Protein AF-A0AAV5S524-F1 (afdb_monomer_lite)

Secondary structure (DSSP, 8-state):
-HHHHHHHHHHHHHHHHHT-HHHHHHHHH-HHHHHHHHHHHHHHHHHHH--SSEEEEPPTTS-SS-------EE-TTT--EEPP----EEEEHHHHHIIIIIIIIHHHHHHHHHHHTTT-S---HHHHHHHHHHHHHHHHHHHHHHT-

Foldseek 3Di:
DVVVVVVVVVVVVVCVQVPDPVNVVVCVVVVLVVLLQVLLVVLLVQLVVDPDQWDFDDPPPPPPPDPPPDPQPQPPVPRDGDRPPDPGDTDGSLVVSLCCQLVNVLVVVLVVVCVVVVNPDDRDVSSSVSSNNSNVNNSVVNVVVVVD

Structure (mmCIF, N/CA/C/O backbone):
data_AF-A0AAV5S524-F1
#
_entry.id   AF-A0AAV5S524-F1
#
loop_
_atom_site.group_PDB
_atom_site.id
_atom_site.type_symbol
_atom_site.label_atom_id
_atom_site.label_alt_id
_atom_site.label_comp_id
_atom_site.label_asym_id
_atom_site.label_entity_id
_atom_site.label_seq_id
_atom_site.pdbx_PDB_ins_code
_atom_site.Cartn_x
_atom_site.Cartn_y
_atom_site.Cartn_z
_atom_site.occupancy
_atom_site.B_iso_or_equiv
_atom_site.auth_seq_id
_atom_site.auth_comp_id
_atom_site.auth_asym_id
_atom_site.auth_atom_id
_atom_site.pdbx_PDB_model_num
ATOM 1 N N . MET A 1 1 ? -15.745 -16.049 8.021 1.00 39.09 1 MET A N 1
ATOM 2 C CA . MET A 1 1 ? -16.280 -16.390 6.678 1.00 39.09 1 MET A CA 1
ATOM 3 C C . MET A 1 1 ? -16.095 -15.286 5.620 1.00 39.09 1 MET A C 1
ATOM 5 O O . MET A 1 1 ? -15.849 -15.621 4.469 1.00 39.09 1 MET A O 1
ATOM 9 N N . LEU A 1 2 ? -16.113 -13.989 5.970 1.00 39.25 2 LEU A N 1
ATOM 10 C CA . LEU A 1 2 ? -15.914 -12.872 5.017 1.00 39.25 2 LEU A CA 1
ATOM 11 C C . LEU A 1 2 ? -14.522 -12.817 4.343 1.00 39.25 2 LEU A C 1
ATOM 13 O O . LEU A 1 2 ? -14.424 -12.443 3.177 1.00 39.25 2 LEU A O 1
ATOM 17 N N . LEU A 1 3 ? -13.457 -13.271 5.014 1.00 39.84 3 LEU A N 1
ATOM 18 C CA . LEU A 1 3 ? -12.089 -13.309 4.460 1.00 39.84 3 LEU A CA 1
ATOM 19 C C . LEU A 1 3 ? -11.920 -14.236 3.235 1.00 39.84 3 LEU A C 1
ATOM 21 O O . LEU A 1 3 ? -11.052 -13.990 2.398 1.00 39.84 3 LEU A O 1
ATOM 25 N N . HIS A 1 4 ? -12.748 -15.279 3.093 1.00 43.31 4 HIS A N 1
ATOM 26 C CA . HIS A 1 4 ? -12.640 -16.236 1.981 1.00 43.31 4 HIS A CA 1
ATOM 27 C C . HIS A 1 4 ? -13.264 -15.718 0.674 1.00 43.31 4 HIS A C 1
ATOM 29 O O . HIS A 1 4 ? -12.730 -15.980 -0.402 1.00 43.31 4 HIS A O 1
ATOM 35 N N . CYS A 1 5 ? -14.344 -14.933 0.753 1.00 39.53 5 CYS A N 1
ATOM 36 C CA . CYS A 1 5 ? -15.019 -14.379 -0.428 1.00 39.53 5 CYS A CA 1
ATOM 37 C C . CYS A 1 5 ? -14.203 -13.237 -1.072 1.00 39.53 5 CYS A C 1
ATOM 39 O O . CYS A 1 5 ? -14.126 -13.107 -2.295 1.00 39.53 5 CYS A O 1
ATOM 41 N N . TRP A 1 6 ? -13.493 -12.458 -0.250 1.00 46.44 6 TRP A N 1
ATOM 42 C CA . TRP A 1 6 ? -12.674 -11.336 -0.716 1.00 46.44 6 TRP A CA 1
ATOM 43 C C . TRP A 1 6 ? -11.350 -11.756 -1.357 1.00 46.44 6 TRP A C 1
ATOM 45 O O . TRP A 1 6 ? -10.956 -11.159 -2.358 1.00 46.44 6 TRP A O 1
ATOM 55 N N . ARG A 1 7 ? -10.707 -12.833 -0.878 1.00 47.94 7 ARG A N 1
ATOM 56 C CA . ARG A 1 7 ? -9.508 -13.401 -1.527 1.00 47.94 7 ARG A CA 1
ATOM 57 C C . ARG A 1 7 ? -9.742 -13.761 -3.001 1.00 47.94 7 ARG A C 1
ATOM 59 O O . ARG A 1 7 ? -8.825 -13.600 -3.802 1.00 47.94 7 ARG A O 1
ATOM 66 N N . CYS A 1 8 ? -10.948 -14.206 -3.367 1.00 45.72 8 CYS A N 1
ATOM 67 C CA . CYS A 1 8 ? -11.290 -14.505 -4.762 1.00 45.72 8 CYS A CA 1
ATOM 68 C C . CYS A 1 8 ? -11.538 -13.237 -5.590 1.00 45.72 8 CYS A C 1
ATOM 70 O O . CYS A 1 8 ? -10.979 -13.111 -6.675 1.00 45.72 8 CYS A O 1
ATOM 72 N N . ARG A 1 9 ? -12.306 -12.264 -5.076 1.00 49.84 9 ARG A N 1
ATOM 73 C CA . ARG A 1 9 ? -12.585 -11.012 -5.809 1.00 49.84 9 ARG A CA 1
ATOM 74 C C . ARG A 1 9 ? -11.325 -10.196 -6.087 1.00 49.84 9 ARG A C 1
ATOM 76 O O . ARG A 1 9 ? -11.165 -9.683 -7.189 1.00 49.84 9 ARG A O 1
ATOM 83 N N . TRP A 1 10 ? -10.413 -10.133 -5.119 1.00 54.31 10 TRP A N 1
ATOM 84 C CA . TRP A 1 10 ? -9.157 -9.396 -5.255 1.00 54.31 10 TRP A CA 1
ATOM 85 C C . TRP A 1 10 ? -8.232 -10.027 -6.304 1.00 54.31 10 TRP A C 1
ATOM 87 O O . TRP A 1 10 ? -7.718 -9.330 -7.175 1.00 54.31 10 TRP A O 1
ATOM 97 N N . ARG A 1 11 ? -8.101 -11.363 -6.293 1.00 52.94 11 ARG A N 1
ATOM 98 C CA . ARG A 1 11 ? -7.332 -12.092 -7.314 1.00 52.94 11 ARG A CA 1
ATOM 99 C C . ARG A 1 11 ? -7.919 -11.905 -8.710 1.00 52.94 11 ARG A C 1
ATOM 101 O O . ARG A 1 11 ? -7.154 -11.657 -9.630 1.00 52.94 11 ARG A O 1
ATOM 108 N N . CYS A 1 12 ? -9.242 -11.961 -8.874 1.00 52.53 12 CYS A N 1
ATOM 109 C CA . CYS A 1 12 ? -9.876 -11.808 -10.187 1.00 52.53 12 CYS A CA 1
ATOM 110 C C . CYS A 1 12 ? -9.737 -10.392 -10.767 1.00 52.53 12 CYS A C 1
ATOM 112 O O . CYS A 1 12 ? -9.437 -10.258 -11.951 1.00 52.53 12 CYS A O 1
ATOM 114 N N . CYS A 1 13 ? -9.905 -9.338 -9.960 1.00 53.41 13 CYS A N 1
ATOM 115 C CA . CYS A 1 13 ? -9.728 -7.964 -10.440 1.00 53.41 13 CYS A CA 1
ATOM 116 C C . CYS A 1 13 ? -8.271 -7.677 -10.822 1.00 53.41 13 CYS A C 1
ATOM 118 O O . CYS A 1 13 ? -8.020 -7.084 -11.869 1.00 53.41 13 CYS A O 1
ATOM 120 N N . PHE A 1 14 ? -7.315 -8.147 -10.017 1.00 58.78 14 PHE A N 1
ATOM 121 C CA . PHE A 1 14 ? -5.894 -7.928 -10.279 1.00 58.78 14 PHE A CA 1
ATOM 122 C C . PHE A 1 14 ? -5.407 -8.696 -11.519 1.00 58.78 14 PHE A C 1
ATOM 124 O O . PHE A 1 14 ? -4.699 -8.134 -12.349 1.00 58.78 14 PHE A O 1
ATOM 131 N N . PHE A 1 15 ? -5.838 -9.952 -11.701 1.00 54.81 15 PHE A N 1
ATOM 132 C CA . PHE A 1 15 ? -5.497 -10.743 -12.894 1.00 54.81 15 PHE A CA 1
ATOM 133 C C . PHE A 1 15 ? -6.182 -10.226 -14.168 1.00 54.81 15 PHE A C 1
ATOM 135 O O . PHE A 1 15 ? -5.596 -10.267 -15.247 1.00 54.81 15 PHE A O 1
ATOM 142 N N . GLY A 1 16 ? -7.414 -9.719 -14.058 1.00 57.22 16 GLY A N 1
ATOM 143 C CA . GLY A 1 16 ? -8.140 -9.146 -15.194 1.00 57.22 16 GLY A CA 1
ATOM 144 C C . GLY A 1 16 ? -7.510 -7.851 -15.713 1.00 57.22 16 GLY A C 1
ATOM 145 O O . GLY A 1 16 ? -7.435 -7.647 -16.924 1.00 57.22 16 GLY A O 1
ATOM 146 N N . LEU A 1 17 ? -7.001 -7.003 -14.813 1.00 57.78 17 LEU A N 1
ATOM 147 C CA . LEU A 1 17 ? -6.342 -5.742 -15.175 1.00 57.78 17 LEU A CA 1
ATOM 148 C C . LEU A 1 17 ? -4.992 -5.958 -15.875 1.00 57.78 17 LEU A C 1
ATOM 150 O O . LEU A 1 17 ? -4.688 -5.261 -16.841 1.00 57.78 17 LEU A O 1
ATOM 154 N N . THR A 1 18 ? -4.204 -6.949 -15.451 1.00 58.53 18 THR A N 1
ATOM 155 C CA . THR A 1 18 ? -2.866 -7.212 -16.017 1.00 58.53 18 THR A CA 1
ATOM 156 C C . THR A 1 18 ? -2.888 -8.038 -17.308 1.00 58.53 18 THR A C 1
ATOM 158 O O . THR A 1 18 ? -1.902 -8.061 -18.047 1.00 58.53 18 THR A O 1
ATOM 161 N N . SER A 1 19 ? -4.012 -8.691 -17.621 1.00 62.44 19 SER A N 1
ATOM 162 C CA . SER A 1 19 ? -4.159 -9.562 -18.795 1.00 62.44 19 SER A CA 1
ATOM 163 C C . SER A 1 19 ? -4.372 -8.815 -20.116 1.00 62.44 19 SER A C 1
ATOM 165 O O . SER A 1 19 ? -4.259 -9.433 -21.175 1.00 62.44 19 SER A O 1
ATOM 167 N N . SER A 1 20 ? -4.725 -7.529 -20.100 1.00 73.75 20 SER A N 1
ATOM 168 C CA . SER A 1 20 ? -5.073 -6.819 -21.335 1.00 73.75 20 SER A CA 1
ATOM 169 C C . SER A 1 20 ? -3.867 -6.096 -21.951 1.00 73.75 20 SER A C 1
ATOM 171 O O . SER A 1 20 ? -3.206 -5.279 -21.313 1.00 73.75 20 SER A O 1
ATOM 173 N N . GLU A 1 21 ? -3.590 -6.365 -23.230 1.00 78.25 21 GLU A N 1
ATOM 174 C CA . GLU A 1 21 ? -2.460 -5.773 -23.975 1.00 78.25 21 GLU A CA 1
ATOM 175 C C . GLU A 1 21 ? -2.515 -4.234 -24.034 1.00 78.25 21 GLU A C 1
ATOM 177 O O . GLU A 1 21 ? -1.487 -3.560 -24.031 1.00 78.25 21 GLU A O 1
ATOM 182 N N . ARG A 1 22 ? -3.722 -3.651 -24.006 1.00 73.62 22 ARG A N 1
ATOM 183 C CA . ARG A 1 22 ? -3.906 -2.190 -23.974 1.00 73.62 22 ARG A CA 1
ATOM 184 C C . ARG A 1 22 ? -3.410 -1.565 -22.672 1.00 73.62 22 ARG A C 1
ATOM 186 O O . ARG A 1 22 ? -2.860 -0.468 -22.705 1.00 73.62 22 ARG A O 1
ATOM 193 N N . PHE A 1 23 ? -3.579 -2.257 -21.545 1.00 70.94 23 PHE A N 1
ATOM 194 C CA . PHE A 1 23 ? -3.075 -1.769 -20.266 1.00 70.94 23 PHE A CA 1
ATOM 195 C C . PHE A 1 23 ? -1.556 -1.864 -20.197 1.00 70.94 23 PHE A C 1
ATOM 197 O O . PHE A 1 23 ? -0.946 -0.920 -19.715 1.00 70.94 23 PHE A O 1
ATOM 204 N N . LYS A 1 24 ? -0.944 -2.913 -20.766 1.00 73.06 24 LYS A N 1
ATOM 205 C CA . LYS A 1 24 ? 0.522 -3.042 -20.821 1.00 73.06 24 LYS A CA 1
ATOM 206 C C . LYS A 1 24 ? 1.188 -1.851 -21.508 1.00 73.06 24 LYS A C 1
ATOM 208 O O . LYS A 1 24 ? 2.178 -1.331 -20.999 1.00 73.06 24 LYS A O 1
ATOM 213 N N . PHE A 1 25 ? 0.629 -1.398 -22.633 1.00 74.62 25 PHE A N 1
ATOM 214 C CA . PHE A 1 25 ? 1.153 -0.231 -23.348 1.00 74.62 25 PHE A CA 1
ATOM 215 C C . PHE A 1 25 ? 1.033 1.053 -22.516 1.00 74.62 25 PHE A C 1
ATOM 217 O O . PHE A 1 25 ? 1.987 1.820 -22.429 1.00 74.62 25 PHE A O 1
ATOM 224 N N . LEU A 1 26 ? -0.106 1.253 -21.845 1.00 71.38 26 LEU A N 1
ATOM 225 C CA . LEU A 1 26 ? -0.330 2.430 -21.003 1.00 71.38 26 LEU A CA 1
ATOM 226 C C . LEU A 1 26 ? 0.567 2.436 -19.752 1.00 71.38 26 LEU A C 1
ATOM 228 O O . LEU A 1 26 ? 1.044 3.485 -19.327 1.00 71.38 26 LEU A O 1
ATOM 232 N N . TH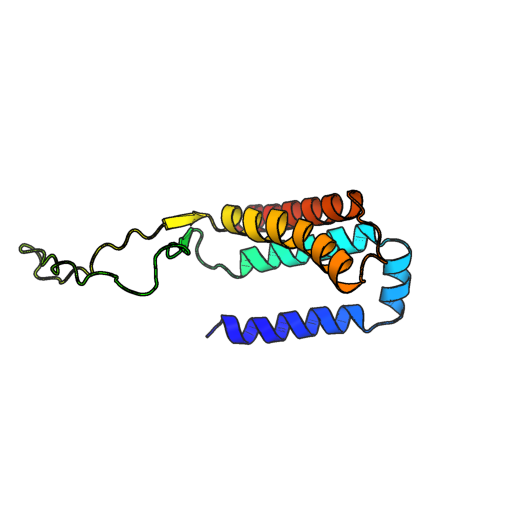R A 1 27 ? 0.813 1.262 -19.166 1.00 73.94 27 THR A N 1
ATOM 233 C CA . THR A 1 27 ? 1.712 1.118 -18.015 1.00 73.94 27 THR A CA 1
ATOM 234 C C . THR A 1 27 ? 3.177 1.278 -18.401 1.00 73.94 27 THR A C 1
ATOM 236 O O . THR A 1 27 ? 3.949 1.765 -17.588 1.00 73.94 27 THR A O 1
ATOM 239 N N . ALA A 1 28 ? 3.570 0.956 -19.639 1.00 76.00 28 ALA A N 1
ATOM 240 C CA . ALA A 1 28 ? 4.953 1.127 -20.085 1.00 76.00 28 ALA A CA 1
ATOM 241 C C . ALA A 1 28 ? 5.372 2.606 -20.169 1.00 76.00 28 ALA A C 1
ATOM 243 O O . ALA A 1 28 ? 6.523 2.932 -19.891 1.00 76.00 28 ALA A O 1
ATOM 244 N N . THR A 1 29 ? 4.453 3.512 -20.521 1.00 81.88 29 THR A N 1
ATOM 245 C CA . THR A 1 29 ? 4.744 4.956 -20.592 1.00 81.88 29 THR A CA 1
ATOM 246 C C . THR A 1 29 ? 4.576 5.673 -19.254 1.00 81.88 29 THR A C 1
ATOM 248 O O . THR A 1 29 ? 5.183 6.721 -19.040 1.00 81.88 29 THR A O 1
ATOM 251 N N . HIS A 1 30 ? 3.767 5.123 -18.344 1.00 87.62 30 HIS A N 1
ATOM 252 C CA . HIS A 1 30 ? 3.435 5.745 -17.060 1.00 87.62 30 HIS A CA 1
ATOM 253 C C . HIS A 1 30 ? 3.584 4.784 -15.877 1.00 87.62 30 HIS A C 1
ATOM 255 O O . HIS A 1 30 ? 2.715 4.731 -15.004 1.00 87.62 30 HIS A O 1
ATOM 261 N N . ASP A 1 31 ? 4.700 4.059 -15.822 1.00 86.44 31 ASP A N 1
ATOM 262 C CA . ASP A 1 31 ? 4.973 3.045 -14.794 1.00 86.44 31 ASP A CA 1
ATOM 263 C C . ASP A 1 31 ? 4.764 3.605 -13.375 1.00 86.44 31 ASP A C 1
ATOM 265 O O . ASP A 1 31 ? 4.008 3.063 -12.570 1.00 86.44 31 ASP A O 1
ATOM 269 N N . LYS A 1 32 ? 5.268 4.818 -13.120 1.00 90.75 32 LYS A N 1
ATOM 270 C CA . LYS A 1 32 ? 5.132 5.514 -11.827 1.00 90.75 32 LYS A CA 1
ATOM 271 C C . LYS A 1 32 ? 3.679 5.807 -11.436 1.00 90.75 32 LYS A C 1
ATOM 273 O O . LYS A 1 32 ? 3.304 5.694 -10.269 1.00 90.75 32 LYS A O 1
ATOM 278 N N . ALA A 1 33 ? 2.841 6.174 -12.408 1.00 90.62 33 ALA A N 1
ATOM 279 C CA . ALA A 1 33 ? 1.424 6.438 -12.166 1.00 90.62 33 ALA A CA 1
ATOM 280 C C . ALA A 1 33 ? 0.647 5.137 -11.927 1.00 90.62 33 ALA A C 1
ATOM 282 O O . ALA A 1 33 ? -0.283 5.115 -11.117 1.00 90.62 33 ALA A O 1
ATOM 283 N N . ALA A 1 34 ? 1.042 4.051 -12.596 1.00 90.31 34 ALA A N 1
ATOM 284 C CA . ALA A 1 34 ? 0.481 2.727 -12.368 1.00 90.31 34 ALA A CA 1
ATOM 285 C C . ALA A 1 34 ? 0.786 2.251 -10.942 1.00 90.31 34 ALA A C 1
ATOM 287 O O . ALA A 1 34 ? -0.136 1.900 -10.209 1.00 90.31 34 ALA A O 1
ATOM 288 N N . HIS A 1 35 ? 2.048 2.353 -10.525 1.00 90.75 35 HIS A N 1
ATOM 289 C CA . HIS A 1 35 ? 2.507 2.082 -9.165 1.00 90.75 35 HIS A CA 1
ATOM 290 C C . HIS A 1 35 ? 1.707 2.877 -8.120 1.00 90.75 35 HIS A C 1
ATOM 292 O O . HIS A 1 35 ? 1.065 2.294 -7.244 1.00 90.75 35 HIS A O 1
ATOM 298 N N . PHE A 1 36 ? 1.624 4.201 -8.276 1.00 94.44 36 PHE A N 1
ATOM 299 C CA . PHE A 1 36 ? 0.811 5.049 -7.399 1.00 94.44 36 PHE A CA 1
ATOM 300 C C . PHE A 1 36 ? -0.657 4.592 -7.327 1.00 94.44 36 PHE A C 1
ATOM 302 O O . PHE A 1 36 ? -1.216 4.447 -6.240 1.00 94.44 36 PHE A O 1
ATOM 309 N N . THR A 1 37 ? -1.287 4.342 -8.479 1.00 93.12 37 THR A N 1
ATOM 310 C CA . THR A 1 37 ? -2.715 3.995 -8.562 1.00 93.12 37 THR A CA 1
ATOM 311 C C . THR A 1 37 ? -3.010 2.639 -7.927 1.00 93.12 37 THR A C 1
ATOM 313 O O . THR A 1 37 ? -3.990 2.503 -7.195 1.00 93.12 37 THR A O 1
ATOM 316 N N . VAL A 1 38 ? -2.164 1.637 -8.178 1.00 92.19 38 VAL A N 1
ATOM 317 C CA . VAL A 1 38 ? -2.325 0.288 -7.622 1.00 92.19 38 VAL A CA 1
ATOM 318 C C . VAL A 1 38 ? -2.233 0.330 -6.101 1.00 92.19 38 VAL A C 1
ATOM 320 O O . VAL A 1 38 ? -3.146 -0.149 -5.430 1.00 92.19 38 VAL A O 1
ATOM 323 N N . PHE A 1 39 ? -1.199 0.974 -5.557 1.00 94.44 39 PHE A N 1
ATOM 324 C CA . PHE A 1 39 ? -1.020 1.082 -4.110 1.00 94.44 39 PHE A CA 1
ATOM 325 C C . PHE A 1 39 ? -2.095 1.942 -3.434 1.00 94.44 39 PHE A C 1
ATOM 327 O O . PHE A 1 39 ? -2.490 1.649 -2.307 1.00 94.44 39 PHE A O 1
ATOM 334 N N . LEU A 1 40 ? -2.621 2.957 -4.127 1.00 96.50 40 LEU A N 1
ATOM 335 C CA . LEU A 1 40 ? -3.773 3.734 -3.664 1.00 96.50 40 LEU A CA 1
ATOM 336 C C . LEU A 1 40 ? -5.020 2.868 -3.522 1.00 96.50 40 LEU A C 1
ATOM 338 O O . LEU A 1 40 ? -5.674 2.891 -2.478 1.00 96.50 40 LEU A O 1
ATOM 342 N N . VAL A 1 41 ? -5.367 2.107 -4.561 1.00 95.00 41 VAL A N 1
ATOM 343 C CA . VAL A 1 41 ? -6.556 1.247 -4.532 1.00 95.00 41 VAL A CA 1
ATOM 344 C C . VAL A 1 41 ? -6.376 0.126 -3.511 1.00 95.00 41 VAL A C 1
ATOM 346 O O . VAL A 1 41 ? -7.306 -0.173 -2.762 1.00 95.00 41 VAL A O 1
ATOM 349 N N . GLU A 1 42 ? -5.186 -0.467 -3.439 1.00 94.25 42 GLU A N 1
ATOM 350 C CA . GLU A 1 42 ? -4.874 -1.530 -2.489 1.00 94.25 42 GLU A CA 1
ATOM 351 C C . GLU A 1 42 ? -4.995 -1.066 -1.041 1.00 94.25 42 GLU A C 1
ATOM 353 O O . GLU A 1 42 ? -5.711 -1.701 -0.265 1.00 94.25 42 GLU A O 1
ATOM 358 N N . SER A 1 43 ? -4.359 0.047 -0.670 1.00 95.44 43 SER A N 1
ATOM 359 C CA . SER A 1 43 ? -4.397 0.530 0.709 1.00 95.44 43 SER A CA 1
ATOM 360 C C . SER A 1 43 ? -5.793 1.017 1.115 1.00 95.44 43 SER A C 1
ATOM 362 O O . SER A 1 43 ? -6.234 0.764 2.240 1.00 95.44 43 SER A O 1
ATOM 364 N N . TRP A 1 44 ? -6.538 1.635 0.190 1.00 96.44 44 TRP A N 1
ATOM 365 C CA . TRP A 1 44 ? -7.935 2.013 0.406 1.00 96.44 44 TRP A CA 1
ATOM 366 C C . TRP A 1 44 ? -8.812 0.784 0.678 1.00 96.44 44 TRP A C 1
ATOM 368 O O . TRP A 1 44 ? -9.543 0.744 1.672 1.00 96.44 44 TRP A O 1
ATOM 378 N N . LEU A 1 45 ? -8.707 -0.251 -0.164 1.00 94.50 45 LEU A N 1
ATOM 379 C CA . LEU A 1 45 ? -9.439 -1.504 0.025 1.00 94.50 45 LEU A CA 1
ATOM 380 C C . LEU A 1 45 ? -9.020 -2.215 1.314 1.00 94.50 45 LEU A C 1
ATOM 382 O O . LEU A 1 45 ? -9.885 -2.715 2.029 1.00 94.50 45 LEU A O 1
ATOM 386 N N . PHE A 1 46 ? -7.726 -2.227 1.641 1.00 94.56 46 PHE A N 1
ATOM 387 C CA . PHE A 1 46 ? -7.206 -2.842 2.859 1.00 94.56 46 PHE A CA 1
ATOM 388 C C . PHE A 1 46 ? -7.861 -2.254 4.112 1.00 94.56 46 PHE A C 1
ATOM 390 O O . PHE A 1 46 ? -8.350 -3.000 4.957 1.00 94.56 46 PHE A O 1
ATOM 397 N N . VAL A 1 47 ? -7.957 -0.925 4.218 1.00 95.19 47 VAL A N 1
ATOM 398 C CA . VAL A 1 47 ? -8.635 -0.271 5.352 1.00 95.19 47 VAL A CA 1
ATOM 399 C C . VAL A 1 47 ? -10.115 -0.659 5.419 1.00 95.19 47 VAL A C 1
ATOM 401 O O . VAL A 1 47 ? -10.642 -0.899 6.508 1.00 95.19 47 VAL A O 1
ATOM 404 N N . ARG A 1 48 ? -10.779 -0.768 4.262 1.00 93.62 48 ARG A N 1
ATOM 405 C CA . ARG A 1 48 ? -12.207 -1.107 4.149 1.00 93.62 48 ARG A CA 1
ATOM 406 C C . ARG A 1 48 ? -12.529 -2.556 4.518 1.00 93.62 48 ARG A C 1
ATOM 408 O O . ARG A 1 48 ? -13.685 -2.852 4.806 1.00 93.62 48 ARG A O 1
ATOM 415 N N . VAL A 1 49 ? -11.536 -3.449 4.552 1.00 91.88 49 VAL A N 1
ATOM 416 C CA . VAL A 1 49 ? -11.711 -4.826 5.049 1.00 91.88 49 VAL A CA 1
ATOM 417 C C . VAL A 1 49 ? -12.014 -4.844 6.554 1.00 91.88 49 VAL A C 1
ATOM 419 O O . VAL A 1 49 ? -12.699 -5.751 7.032 1.00 91.88 49 VAL A O 1
ATOM 422 N N . PHE A 1 50 ? -11.555 -3.843 7.309 1.00 90.12 50 PHE A N 1
ATOM 423 C CA . PHE A 1 50 ? -11.749 -3.780 8.756 1.00 90.12 50 PHE A CA 1
ATOM 424 C C . PHE A 1 50 ? -13.012 -2.996 9.117 1.00 90.12 50 PHE A C 1
ATOM 426 O O . PHE A 1 50 ? -13.057 -1.767 9.023 1.00 90.12 50 PHE A O 1
ATOM 433 N N . VAL A 1 51 ? -14.027 -3.724 9.594 1.00 88.88 51 VAL A N 1
ATOM 434 C CA . VAL A 1 51 ? -15.293 -3.145 10.075 1.00 88.88 51 VAL A CA 1
ATOM 435 C C . VAL A 1 51 ? -15.065 -2.277 11.318 1.00 88.88 51 VAL A C 1
ATOM 437 O O . VAL A 1 51 ? -15.585 -1.168 11.406 1.00 88.88 51 VAL A O 1
ATOM 440 N N . HIS A 1 52 ? -14.249 -2.746 12.265 1.00 87.12 52 HIS A N 1
ATOM 441 C CA . HIS A 1 52 ? -13.981 -2.032 13.514 1.00 87.12 52 HIS A CA 1
ATOM 442 C C . HIS A 1 52 ? -12.795 -1.070 13.395 1.00 87.12 52 HIS A C 1
ATOM 444 O O . HIS A 1 52 ? -11.826 -1.327 12.683 1.00 87.12 52 HIS A O 1
ATOM 450 N N . ARG A 1 53 ? -12.861 0.048 14.129 1.00 84.38 53 ARG A N 1
ATOM 451 C CA . ARG A 1 53 ? -11.819 1.093 14.140 1.00 84.38 53 ARG A CA 1
ATOM 452 C C . ARG A 1 53 ? -10.536 0.652 14.853 1.00 84.38 53 ARG A C 1
ATOM 454 O O . ARG A 1 53 ? -9.450 1.130 14.520 1.00 84.38 53 ARG A O 1
ATOM 461 N N . SER A 1 54 ? -10.666 -0.254 15.815 1.00 83.12 54 SER A N 1
ATOM 462 C CA . SER A 1 54 ? -9.554 -0.920 16.482 1.00 83.12 54 SER A CA 1
ATOM 463 C C . SER A 1 54 ? -9.532 -2.394 16.096 1.00 83.12 54 SER A C 1
ATOM 465 O O . SER A 1 54 ? -10.569 -3.054 16.025 1.00 83.12 54 SER A O 1
AT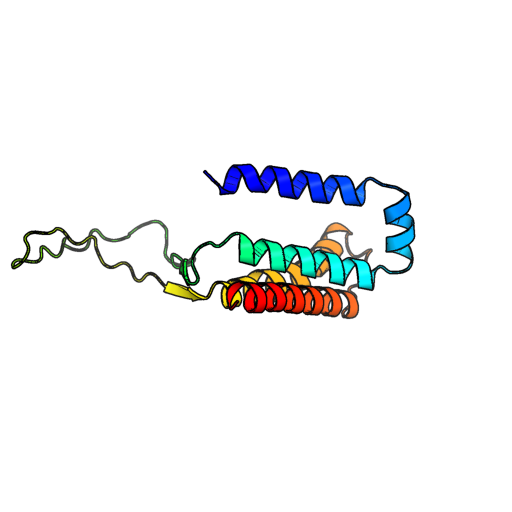OM 467 N N . VAL A 1 55 ? -8.333 -2.897 15.832 1.00 80.44 55 VAL A N 1
ATOM 468 C CA . VAL A 1 55 ? -8.075 -4.317 15.620 1.00 80.44 55 VAL A CA 1
ATOM 469 C C . VAL A 1 55 ? -7.403 -4.828 16.881 1.00 80.44 55 VAL A C 1
ATOM 471 O O . VAL A 1 55 ? -6.391 -4.278 17.319 1.00 80.44 55 VAL A O 1
ATOM 474 N N . GLN A 1 56 ? -8.000 -5.849 17.486 1.00 79.88 56 GLN A N 1
ATOM 475 C CA . GLN A 1 56 ? -7.376 -6.569 18.585 1.00 79.88 56 GLN A CA 1
ATOM 476 C C . GLN A 1 56 ? -6.318 -7.481 17.982 1.00 79.88 56 GLN A C 1
ATOM 478 O O . GLN A 1 56 ? -6.641 -8.434 17.273 1.00 79.88 56 GLN A O 1
ATOM 483 N N . LEU A 1 57 ? -5.054 -7.141 18.210 1.00 72.81 57 LEU A N 1
ATOM 484 C CA . LEU A 1 57 ? -3.945 -7.977 17.792 1.00 72.81 57 LEU A CA 1
ATOM 485 C C . LEU A 1 57 ? -3.494 -8.812 18.979 1.00 72.81 57 LEU A C 1
ATOM 487 O O . LEU A 1 57 ? -3.202 -8.291 20.059 1.00 72.81 57 LEU A O 1
ATOM 491 N N . TRP A 1 58 ? -3.410 -10.118 18.744 1.00 69.00 58 TRP A N 1
ATOM 492 C CA . TRP A 1 58 ? -2.617 -10.968 19.608 1.00 69.00 58 TRP A CA 1
ATOM 493 C C . TRP A 1 58 ? -1.141 -10.608 19.398 1.00 69.00 58 TRP A C 1
ATOM 495 O O . TRP A 1 58 ? -0.724 -10.456 18.243 1.00 69.00 58 TRP A O 1
ATOM 505 N N . PRO A 1 59 ? -0.342 -10.435 20.461 1.00 66.56 59 PRO A N 1
ATOM 506 C CA . PRO A 1 59 ? 1.081 -10.176 20.308 1.00 66.56 59 PRO A CA 1
ATOM 507 C C . PRO A 1 59 ? 1.727 -11.285 19.467 1.00 66.56 59 PRO A C 1
ATOM 509 O O . PRO A 1 59 ? 1.750 -12.445 19.859 1.00 66.56 59 PRO A O 1
ATOM 512 N N . LEU A 1 60 ? 2.254 -10.917 18.294 1.00 64.12 60 LEU A N 1
ATOM 513 C CA . LEU A 1 60 ? 2.874 -11.833 17.319 1.00 64.12 60 LEU A CA 1
ATOM 514 C C . LEU A 1 60 ? 4.094 -12.583 17.882 1.00 64.12 60 LEU A C 1
ATOM 516 O O . LEU A 1 60 ? 4.477 -13.628 17.370 1.00 64.12 60 LEU A O 1
ATOM 520 N N . TRP A 1 61 ? 4.698 -12.029 18.931 1.00 59.56 61 TRP A N 1
ATOM 521 C CA . TRP A 1 61 ? 5.835 -12.573 19.672 1.00 59.56 61 TRP A CA 1
ATOM 522 C C . TRP A 1 61 ? 5.417 -13.377 20.908 1.00 59.56 61 TRP A C 1
ATOM 524 O O . TRP A 1 61 ? 6.269 -14.006 21.532 1.00 59.56 61 TRP A O 1
ATOM 534 N N . ALA A 1 62 ? 4.131 -13.372 21.277 1.00 55.16 62 ALA A N 1
ATOM 535 C CA . ALA A 1 62 ? 3.646 -14.257 22.321 1.00 55.16 62 ALA A CA 1
ATOM 536 C C . ALA A 1 62 ? 3.527 -15.668 21.728 1.00 55.16 62 ALA A C 1
ATOM 538 O O . ALA A 1 62 ? 2.787 -15.856 20.756 1.00 55.16 62 ALA A O 1
ATOM 539 N N . PRO A 1 63 ? 4.260 -16.661 22.261 1.00 55.75 63 PRO A N 1
ATOM 540 C CA . PRO A 1 63 ? 4.139 -18.028 21.789 1.00 55.75 63 PRO A CA 1
ATOM 541 C C . PRO A 1 63 ? 2.671 -18.461 21.872 1.00 55.75 63 PRO A C 1
ATOM 543 O O . PRO A 1 63 ? 2.002 -18.245 22.877 1.00 55.75 63 PRO A O 1
ATOM 546 N N . TYR A 1 64 ? 2.172 -19.116 20.819 1.00 55.94 64 TYR A N 1
ATOM 547 C CA . TYR A 1 64 ? 0.837 -19.740 20.798 1.00 55.94 64 TYR A CA 1
ATOM 548 C C . TYR A 1 64 ? 0.656 -20.766 21.939 1.00 55.94 64 TYR A C 1
ATOM 550 O O . TYR A 1 64 ? -0.452 -21.180 22.261 1.00 55.94 64 TYR A O 1
ATOM 558 N N . ARG A 1 65 ? 1.766 -21.175 22.566 1.00 52.03 65 ARG A N 1
ATOM 559 C CA . ARG A 1 65 ? 1.811 -22.012 23.759 1.00 52.03 65 ARG A CA 1
ATOM 560 C C . ARG A 1 65 ? 1.864 -21.144 25.009 1.00 52.03 65 ARG A C 1
ATOM 562 O O . ARG A 1 65 ? 2.826 -20.408 25.196 1.00 52.03 65 ARG A O 1
ATOM 569 N N . ALA A 1 66 ? 0.881 -21.365 25.874 1.00 48.28 66 ALA A N 1
ATOM 570 C CA . ALA A 1 66 ? 0.686 -20.746 27.178 1.00 48.28 66 ALA A CA 1
ATOM 571 C C . ALA A 1 66 ? 0.106 -19.326 27.116 1.00 48.28 66 ALA A C 1
ATOM 573 O O . ALA A 1 66 ? 0.744 -18.346 27.485 1.00 48.28 66 ALA A O 1
ATOM 574 N N . VAL A 1 67 ? -1.185 -19.239 26.787 1.00 54.19 67 VAL A N 1
ATOM 575 C CA . VAL A 1 67 ? -2.052 -18.571 27.763 1.00 54.19 67 VAL A CA 1
ATOM 576 C C . VAL A 1 67 ? -2.006 -19.505 28.971 1.00 54.19 67 VAL A C 1
ATOM 578 O O . VAL A 1 67 ? -2.497 -20.628 28.847 1.00 54.19 67 VAL A O 1
ATOM 581 N N . PRO A 1 68 ? -1.307 -19.163 30.070 1.00 50.72 68 PRO A N 1
ATOM 582 C CA . PRO A 1 68 ? -1.519 -19.917 31.287 1.00 50.72 68 PRO A CA 1
ATOM 583 C C . PRO A 1 68 ? -3.018 -19.831 31.557 1.00 50.72 68 PRO A C 1
ATOM 585 O O . PRO A 1 68 ? -3.594 -18.746 31.430 1.00 50.72 68 PRO A O 1
ATOM 588 N N . GLU A 1 69 ? -3.646 -20.958 31.876 1.00 57.00 69 GLU A N 1
ATOM 589 C CA . GLU A 1 69 ? -4.882 -20.959 32.652 1.00 57.00 69 GLU A CA 1
ATOM 590 C C . GLU A 1 69 ? -4.557 -20.209 33.951 1.00 57.00 69 GLU A C 1
ATOM 592 O O . GLU A 1 69 ? -4.165 -20.783 34.963 1.00 57.00 69 GLU A O 1
ATOM 597 N N . GLY A 1 70 ? -4.561 -18.878 33.882 1.00 56.12 70 GLY A N 1
ATOM 598 C CA . GLY A 1 70 ? -4.606 -18.043 35.059 1.00 56.12 70 GLY A CA 1
ATOM 599 C C . GLY A 1 70 ? -5.886 -18.420 35.793 1.00 56.12 70 GLY A C 1
ATOM 600 O O . GLY A 1 70 ? -6.866 -18.765 35.125 1.00 56.12 70 GLY A O 1
ATOM 601 N N . PRO A 1 71 ? -5.879 -18.400 37.134 1.00 54.88 71 PRO A N 1
ATOM 602 C CA . PRO A 1 71 ? -7.070 -18.727 37.900 1.00 54.88 71 PRO A CA 1
ATOM 603 C C . PRO A 1 71 ? -8.232 -17.896 37.357 1.00 54.88 71 PRO A C 1
ATOM 605 O O . PRO A 1 71 ? -8.097 -16.676 37.225 1.00 54.88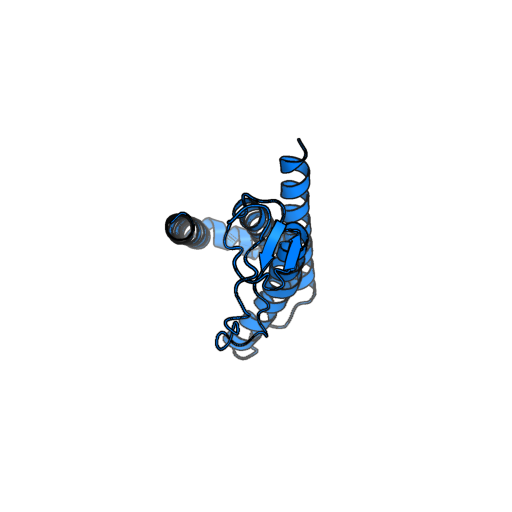 71 PRO A O 1
ATOM 608 N N . GLU A 1 72 ? -9.324 -18.565 36.983 1.00 56.59 72 GLU A N 1
ATOM 609 C CA . GLU A 1 72 ? -10.577 -17.895 36.651 1.00 56.59 72 GLU A CA 1
ATOM 610 C C . GLU A 1 72 ? -10.882 -16.936 37.799 1.00 56.59 72 GLU A C 1
ATOM 612 O O . GLU A 1 72 ? -11.061 -17.348 38.948 1.00 56.59 72 GLU A O 1
ATOM 617 N N . VAL A 1 73 ? -10.856 -15.637 37.508 1.00 59.75 73 VAL A N 1
ATOM 618 C CA . VAL A 1 73 ? -11.274 -14.641 38.484 1.00 59.75 73 VAL A CA 1
ATOM 619 C C . VAL A 1 73 ? -12.792 -14.696 38.462 1.00 59.75 73 VAL A C 1
ATOM 621 O O . VAL A 1 73 ? -13.437 -14.113 37.593 1.00 59.75 73 VAL A O 1
ATOM 624 N N . ILE A 1 74 ? -13.348 -15.500 39.366 1.00 61.25 74 ILE A N 1
ATOM 625 C CA . ILE A 1 74 ? -14.783 -15.533 39.617 1.00 61.25 74 ILE A CA 1
ATOM 626 C C . ILE A 1 74 ? -15.107 -14.240 40.352 1.00 61.25 74 ILE A C 1
ATOM 628 O O . ILE A 1 74 ? -14.669 -14.033 41.487 1.00 61.25 74 ILE A O 1
ATOM 632 N N . ASP A 1 75 ? -15.849 -13.361 39.689 1.00 59.75 75 ASP A N 1
ATOM 633 C CA . ASP A 1 75 ? -16.321 -12.128 40.298 1.00 59.75 75 ASP A CA 1
ATOM 634 C C . ASP A 1 75 ? -17.392 -12.499 41.339 1.00 59.75 75 ASP A C 1
ATOM 636 O O . ASP A 1 75 ? -18.531 -12.820 40.995 1.00 59.75 75 ASP A O 1
ATOM 640 N N . LEU A 1 76 ? -17.012 -12.539 42.622 1.00 69.12 76 LEU A N 1
ATOM 641 C CA . LEU A 1 76 ? -17.853 -13.021 43.732 1.00 69.12 76 LEU A CA 1
ATOM 642 C C . LEU A 1 76 ? -19.159 -12.226 43.901 1.00 69.12 76 LEU A C 1
ATOM 644 O O . LEU A 1 76 ? -20.105 -12.746 44.487 1.00 69.12 76 LEU A O 1
ATOM 648 N N . GLU A 1 77 ? -19.229 -10.997 43.382 1.00 73.38 77 GLU A N 1
ATOM 649 C CA . GLU A 1 77 ? -20.454 -10.187 43.401 1.00 73.38 77 GLU A CA 1
ATOM 650 C C . GLU A 1 77 ? -21.438 -10.533 42.274 1.00 73.38 77 GLU A C 1
ATOM 652 O O . GLU A 1 77 ? -22.642 -10.358 42.455 1.00 73.38 77 GLU A O 1
ATOM 657 N N . THR A 1 78 ? -20.959 -11.036 41.131 1.00 74.00 78 THR A N 1
ATOM 658 C CA . THR A 1 78 ? -21.800 -11.226 39.928 1.00 74.00 78 THR A 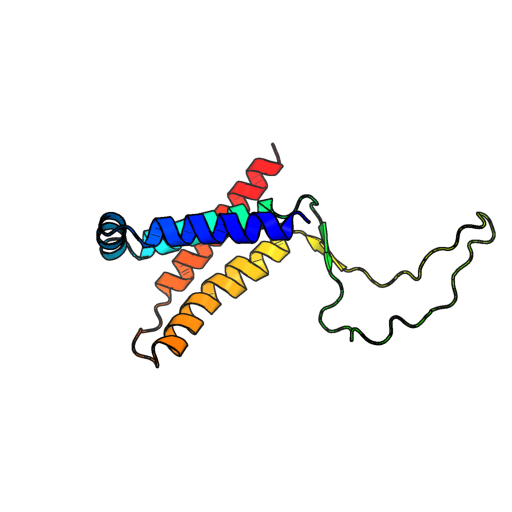CA 1
ATOM 659 C C . THR A 1 78 ? -21.977 -12.702 39.556 1.00 74.00 78 THR A C 1
ATOM 661 O O . THR A 1 78 ? -22.937 -13.054 38.879 1.00 74.00 78 THR A O 1
ATOM 664 N N . GLY A 1 79 ? -21.094 -13.591 40.024 1.00 66.69 79 GLY A N 1
ATOM 665 C CA . GLY A 1 79 ? -21.122 -15.021 39.692 1.00 66.69 79 GLY A CA 1
ATOM 666 C C . GLY A 1 79 ? -20.700 -15.339 38.253 1.00 66.69 79 GLY A C 1
ATOM 667 O O . GLY A 1 79 ? -20.772 -16.495 37.839 1.00 66.69 79 GLY A O 1
ATOM 668 N N . ASP A 1 80 ? -20.242 -14.335 37.503 1.00 53.19 80 ASP A N 1
ATOM 669 C CA . ASP A 1 80 ? -19.801 -14.483 36.123 1.00 53.19 80 ASP A CA 1
ATOM 670 C C . ASP A 1 80 ? -18.320 -14.873 36.057 1.00 53.19 80 ASP A C 1
ATOM 672 O O . ASP A 1 80 ? -17.450 -14.286 36.707 1.00 53.19 80 ASP A O 1
ATOM 676 N N . VAL A 1 81 ? -18.032 -15.876 35.229 1.00 55.53 81 VAL A N 1
ATOM 677 C CA . VAL A 1 81 ? -16.674 -16.338 34.935 1.00 55.53 81 VAL A CA 1
ATOM 678 C C . VAL A 1 81 ? -16.055 -15.394 33.905 1.00 55.53 81 VAL A C 1
ATOM 680 O O . VAL A 1 81 ? -16.398 -15.436 32.720 1.00 55.53 81 VAL A O 1
ATOM 683 N N . GLN A 1 82 ? -15.135 -14.528 34.335 1.00 54.66 82 GLN A N 1
ATOM 684 C CA . GLN A 1 82 ? -14.356 -13.704 33.413 1.00 54.66 82 GLN A CA 1
ATOM 685 C C . GLN A 1 82 ? -13.155 -14.500 32.893 1.00 54.66 82 GLN A C 1
ATOM 687 O O . GLN A 1 82 ? -12.269 -14.901 33.650 1.00 54.66 82 GLN A O 1
ATOM 692 N N . ALA A 1 83 ? -13.112 -14.709 31.575 1.00 54.06 83 ALA A N 1
ATOM 693 C CA . ALA A 1 83 ? -11.942 -15.271 30.911 1.00 54.06 83 ALA A CA 1
ATOM 694 C C . ALA A 1 83 ? -10.693 -14.418 31.222 1.00 54.06 83 ALA A C 1
ATOM 696 O O . ALA A 1 83 ? -10.801 -13.188 31.298 1.00 54.06 83 ALA A O 1
ATOM 697 N N . PRO A 1 84 ? -9.504 -15.033 31.381 1.00 54.34 84 PRO A N 1
ATOM 698 C CA . PRO A 1 84 ? -8.294 -14.316 31.757 1.00 54.34 84 PRO A CA 1
ATOM 699 C C . PRO A 1 84 ? -8.034 -13.169 30.780 1.00 54.34 84 PRO A C 1
ATOM 701 O O . PRO A 1 84 ? -8.012 -13.365 29.562 1.00 54.34 84 PRO A O 1
ATOM 704 N N . VAL A 1 85 ? -7.830 -11.970 31.334 1.00 59.66 85 VAL A N 1
ATOM 705 C CA . VAL A 1 85 ? -7.522 -10.736 30.602 1.00 59.66 85 VAL A CA 1
ATOM 706 C C . VAL A 1 85 ? -6.133 -10.869 29.971 1.00 59.66 85 VAL A C 1
ATOM 708 O O . VAL A 1 85 ? -5.135 -10.324 30.444 1.00 59.66 85 VAL A O 1
ATOM 711 N N . GLY A 1 86 ? -6.040 -11.639 28.889 1.00 60.03 86 GLY A N 1
ATOM 712 C CA . GLY A 1 86 ? -4.903 -11.587 27.988 1.00 60.03 86 GLY A CA 1
ATOM 713 C C . GLY A 1 86 ? -4.769 -10.146 27.510 1.00 60.03 86 GLY A C 1
ATOM 714 O O . GLY A 1 86 ? -5.755 -9.542 27.092 1.00 60.03 86 GLY A O 1
ATOM 715 N N . ARG A 1 87 ? -3.569 -9.562 27.608 1.00 61.12 87 ARG A N 1
ATOM 716 C CA . ARG A 1 87 ? -3.296 -8.202 27.115 1.00 61.12 87 ARG A CA 1
ATOM 717 C C . ARG A 1 87 ? -3.548 -8.148 25.606 1.00 61.12 87 ARG A C 1
ATOM 719 O O . ARG A 1 87 ? -2.646 -8.388 24.806 1.00 61.12 87 ARG A O 1
ATOM 726 N N . THR A 1 88 ? -4.770 -7.820 25.211 1.00 65.06 88 THR A N 1
ATOM 727 C CA . THR A 1 88 ? -5.121 -7.527 23.828 1.00 65.06 88 THR A CA 1
ATOM 728 C C . THR A 1 88 ? -4.611 -6.135 23.500 1.00 65.06 88 THR A C 1
ATOM 730 O O . THR A 1 88 ? -5.023 -5.140 24.100 1.00 65.06 88 THR A O 1
ATOM 733 N N . VAL A 1 89 ? -3.684 -6.040 22.548 1.00 76.38 89 VAL A N 1
ATOM 734 C CA . VAL A 1 89 ? -3.217 -4.736 22.077 1.00 76.38 89 VAL A CA 1
ATOM 735 C C . VAL A 1 89 ? -4.236 -4.229 21.066 1.00 76.38 89 VAL A C 1
ATOM 737 O O . VAL A 1 89 ? -4.413 -4.806 19.992 1.00 76.38 89 VAL A O 1
ATOM 740 N N . HIS A 1 90 ? -4.923 -3.146 21.415 1.00 81.31 90 HIS A N 1
ATOM 741 C CA . HIS A 1 90 ? -5.829 -2.465 20.500 1.00 81.31 90 HIS A CA 1
ATOM 742 C C . HIS A 1 90 ? -5.022 -1.525 19.614 1.00 81.31 90 HIS A C 1
ATOM 744 O O . HIS A 1 90 ? -4.556 -0.479 20.062 1.00 81.31 90 HIS A O 1
ATOM 750 N N . VAL A 1 91 ? -4.870 -1.888 18.343 1.00 86.25 91 VAL A N 1
ATOM 751 C CA . VAL A 1 91 ? -4.185 -1.044 17.362 1.00 86.25 91 VAL A CA 1
ATOM 752 C C . VAL A 1 91 ? -5.213 -0.381 16.459 1.00 86.25 91 VAL A C 1
ATOM 754 O O . VAL A 1 91 ? -6.187 -0.996 16.025 1.00 86.25 91 VAL A O 1
ATOM 757 N N . ASN A 1 92 ? -5.010 0.903 16.177 1.00 91.50 92 ASN A N 1
ATOM 758 C CA . ASN A 1 92 ? -5.837 1.634 15.227 1.00 91.50 92 ASN A CA 1
ATOM 759 C C . ASN A 1 92 ? -5.652 1.045 13.817 1.00 91.50 92 ASN A C 1
ATOM 761 O O . ASN A 1 92 ? -4.519 0.904 13.349 1.00 91.50 92 ASN A O 1
ATOM 765 N N . LYS A 1 93 ? -6.754 0.745 13.117 1.00 93.31 93 LYS A N 1
ATOM 766 C CA . LYS A 1 93 ? -6.691 0.140 11.779 1.00 93.31 93 LYS A CA 1
ATOM 767 C C . LYS A 1 93 ? -5.903 0.967 10.756 1.00 93.31 93 LYS A C 1
ATOM 769 O O . LYS A 1 93 ? -5.250 0.380 9.902 1.00 93.31 93 LYS A O 1
ATOM 774 N N . TYR A 1 94 ? -5.899 2.300 10.855 1.00 94.69 94 TYR A N 1
ATOM 775 C CA . TYR A 1 94 ? -5.120 3.155 9.950 1.00 94.69 94 TYR A CA 1
ATOM 776 C C . TYR A 1 94 ? -3.622 3.090 10.258 1.00 94.69 94 TYR A C 1
ATOM 778 O O . TYR A 1 94 ? -2.813 3.109 9.337 1.00 94.69 94 TYR A O 1
ATOM 786 N N . ALA A 1 95 ? -3.244 2.959 11.535 1.00 93.00 95 ALA A N 1
ATOM 787 C CA . ALA A 1 95 ? -1.847 2.754 11.918 1.00 93.00 95 ALA A CA 1
ATOM 788 C C . ALA A 1 95 ? -1.346 1.394 11.415 1.00 93.00 95 ALA A C 1
ATOM 790 O O . ALA A 1 95 ? -0.274 1.303 10.822 1.00 93.00 95 ALA A O 1
ATOM 791 N N . MET A 1 96 ? -2.166 0.351 11.570 1.00 92.44 96 MET A N 1
ATOM 792 C CA . MET A 1 96 ? -1.874 -0.970 11.021 1.00 92.44 96 MET A CA 1
ATOM 793 C C . MET A 1 96 ? -1.762 -0.938 9.489 1.00 92.44 96 MET A C 1
ATOM 795 O O . MET A 1 96 ? -0.816 -1.497 8.943 1.00 92.44 96 MET A O 1
ATOM 799 N N . ALA A 1 97 ? -2.670 -0.244 8.796 1.00 94.38 97 ALA A N 1
ATOM 800 C CA . ALA A 1 97 ? -2.586 -0.045 7.350 1.00 94.38 97 ALA A CA 1
ATOM 801 C C . ALA A 1 97 ? -1.322 0.723 6.942 1.00 94.38 97 ALA A C 1
ATOM 803 O O . ALA A 1 97 ? -0.689 0.363 5.959 1.00 94.38 97 ALA A O 1
ATOM 804 N N . GLY A 1 98 ? -0.906 1.728 7.716 1.00 94.12 98 GLY A N 1
ATOM 805 C CA . GLY A 1 98 ? 0.356 2.433 7.497 1.00 94.12 98 GLY A CA 1
ATOM 806 C C . GLY A 1 98 ? 1.553 1.483 7.545 1.00 94.12 98 GLY A C 1
ATOM 807 O O . GLY A 1 98 ? 2.345 1.432 6.609 1.00 94.12 98 GLY A O 1
ATOM 808 N N . VAL A 1 99 ? 1.651 0.661 8.591 1.00 93.62 99 VAL A N 1
ATOM 809 C CA . VAL A 1 99 ? 2.740 -0.322 8.717 1.00 93.62 99 VAL A CA 1
ATOM 810 C C . VAL A 1 99 ? 2.698 -1.349 7.582 1.00 93.62 99 VAL A C 1
ATOM 812 O O . VAL A 1 99 ? 3.717 -1.611 6.951 1.00 93.62 99 VAL A O 1
ATOM 815 N N . VAL A 1 100 ? 1.530 -1.918 7.285 1.00 93.56 100 VAL A N 1
ATOM 816 C CA . VAL A 1 100 ? 1.415 -2.990 6.286 1.00 93.56 100 VAL A CA 1
ATOM 817 C C . VAL A 1 100 ? 1.593 -2.463 4.861 1.00 93.56 100 VAL A C 1
ATOM 819 O O . VAL A 1 100 ? 2.394 -3.013 4.113 1.00 93.56 100 VAL A O 1
ATOM 822 N N . CYS A 1 101 ? 0.882 -1.405 4.473 1.00 94.25 101 CYS A N 1
ATOM 823 C CA . CYS A 1 101 ? 0.872 -0.913 3.094 1.00 94.25 101 CYS A CA 1
ATOM 824 C C . CYS A 1 101 ? 2.067 0.003 2.793 1.00 94.25 101 CYS A C 1
ATOM 826 O O . CYS A 1 101 ? 2.713 -0.159 1.762 1.00 94.25 101 CYS A O 1
ATOM 828 N N . VAL A 1 102 ? 2.396 0.941 3.689 1.00 92.81 102 VAL A N 1
ATOM 829 C CA . VAL A 1 102 ? 3.455 1.933 3.425 1.00 92.81 102 VAL A CA 1
ATOM 830 C C . VAL A 1 102 ? 4.834 1.353 3.713 1.00 92.81 102 VAL A C 1
ATOM 832 O O . VAL A 1 102 ? 5.737 1.515 2.906 1.00 92.81 102 VAL A O 1
ATOM 835 N N . VAL A 1 103 ? 5.021 0.664 4.841 1.00 90.38 103 VAL A N 1
ATOM 836 C CA . VAL A 1 103 ? 6.338 0.089 5.165 1.00 90.38 103 VAL A CA 1
ATOM 837 C C . VAL A 1 103 ? 6.491 -1.278 4.512 1.00 90.38 103 VAL A C 1
ATOM 839 O O . VAL A 1 103 ? 7.456 -1.511 3.796 1.00 90.38 103 VAL A O 1
ATOM 842 N N . GLY A 1 104 ? 5.529 -2.177 4.723 1.00 92.00 104 GLY A N 1
ATOM 843 C CA . GLY A 1 104 ? 5.601 -3.544 4.213 1.00 92.00 104 GLY A CA 1
ATOM 844 C C . GLY A 1 104 ? 5.520 -3.614 2.691 1.00 92.00 104 GLY A C 1
ATOM 845 O O . GLY A 1 104 ? 6.459 -4.061 2.041 1.00 92.00 104 GLY A O 1
ATOM 846 N N . ALA A 1 105 ? 4.403 -3.180 2.113 1.00 90.12 105 ALA A N 1
ATOM 847 C CA . ALA A 1 105 ? 4.135 -3.388 0.696 1.00 90.12 105 ALA A CA 1
ATOM 848 C C . ALA A 1 105 ? 4.940 -2.437 -0.210 1.00 90.12 105 ALA A C 1
ATOM 850 O O . ALA A 1 105 ? 5.489 -2.893 -1.212 1.00 90.12 105 ALA A O 1
ATOM 851 N N . ALA A 1 106 ? 5.085 -1.150 0.132 1.00 90.19 106 ALA A N 1
ATOM 852 C CA . ALA A 1 106 ? 5.823 -0.210 -0.723 1.00 90.19 106 ALA A CA 1
ATOM 853 C C . ALA A 1 106 ? 7.327 -0.527 -0.810 1.00 90.19 106 ALA A C 1
ATOM 855 O O . ALA A 1 106 ? 7.887 -0.501 -1.902 1.00 90.19 106 ALA A O 1
ATOM 856 N N . ILE A 1 107 ? 7.968 -0.869 0.316 1.00 90.06 107 ILE A N 1
ATOM 857 C CA . ILE A 1 107 ? 9.392 -1.249 0.355 1.00 90.06 107 ILE A CA 1
ATOM 858 C C . ILE A 1 107 ? 9.570 -2.698 -0.105 1.00 90.06 107 ILE A C 1
ATOM 860 O O . ILE A 1 107 ? 10.460 -3.012 -0.896 1.00 90.06 107 ILE A O 1
ATOM 864 N N . GLY A 1 108 ? 8.717 -3.593 0.397 1.00 89.56 108 GLY A N 1
ATOM 865 C CA . GLY A 1 108 ? 8.813 -5.025 0.149 1.00 89.56 108 GLY A CA 1
ATOM 866 C C . GLY A 1 108 ? 8.548 -5.406 -1.302 1.00 89.56 108 GLY A C 1
ATOM 867 O O . GLY A 1 108 ? 9.154 -6.360 -1.775 1.00 89.56 108 GLY A O 1
ATOM 868 N N . SER A 1 109 ? 7.700 -4.668 -2.024 1.00 88.81 109 SER A N 1
ATOM 869 C CA . SER A 1 109 ? 7.456 -4.919 -3.452 1.00 88.81 109 SER A CA 1
ATOM 870 C C . SER A 1 109 ? 8.713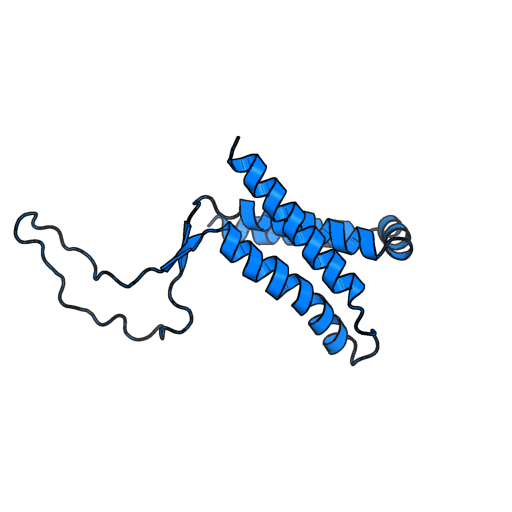 -4.715 -4.297 1.00 88.81 109 SER A C 1
ATOM 872 O O . SER A 1 109 ? 9.055 -5.605 -5.073 1.00 88.81 109 SER A O 1
ATOM 874 N N . GLU A 1 110 ? 9.452 -3.623 -4.090 1.00 88.25 110 GLU A N 1
ATOM 875 C CA . GLU A 1 110 ? 10.714 -3.371 -4.800 1.00 88.25 110 GLU A CA 1
ATOM 876 C C . GLU A 1 110 ? 11.802 -4.369 -4.411 1.00 88.25 110 GLU A C 1
ATOM 878 O O . GLU A 1 110 ? 12.476 -4.940 -5.271 1.00 88.25 110 GLU A O 1
ATOM 883 N N . TYR A 1 111 ? 11.932 -4.661 -3.114 1.00 88.69 111 TYR A N 1
ATOM 884 C CA . TYR A 1 111 ? 12.875 -5.675 -2.652 1.00 88.69 111 TYR A CA 1
ATOM 885 C C . TYR A 1 111 ? 12.562 -7.055 -3.251 1.00 88.69 111 TYR A C 1
ATOM 887 O O . TYR A 1 111 ? 13.455 -7.734 -3.761 1.00 88.69 111 TYR A O 1
ATOM 895 N N . ALA A 1 112 ? 11.288 -7.460 -3.259 1.00 89.38 112 ALA A N 1
ATOM 896 C CA . ALA A 1 112 ? 10.856 -8.723 -3.845 1.00 89.38 112 ALA A CA 1
ATOM 897 C C . ALA A 1 112 ? 11.130 -8.772 -5.351 1.00 89.38 112 ALA A C 1
ATOM 899 O O . ALA A 1 112 ? 11.636 -9.780 -5.838 1.00 89.38 112 ALA A O 1
ATOM 900 N N . GLN A 1 113 ? 10.854 -7.699 -6.095 1.00 87.06 113 GLN A N 1
ATOM 901 C CA . GLN A 1 113 ? 11.161 -7.644 -7.525 1.00 87.06 113 GLN A CA 1
ATOM 902 C C . GLN A 1 113 ? 12.668 -7.731 -7.793 1.00 87.06 113 GLN A C 1
ATOM 904 O O . GLN A 1 113 ? 13.088 -8.451 -8.702 1.00 87.06 113 GLN A O 1
ATOM 909 N N . HIS A 1 114 ? 13.494 -7.061 -6.988 1.00 86.12 114 HIS A N 1
ATOM 910 C CA . HIS A 1 114 ? 14.948 -7.137 -7.103 1.00 86.12 114 HIS A CA 1
ATOM 911 C C . HIS A 1 114 ? 15.471 -8.565 -6.861 1.00 86.12 114 HIS A C 1
ATOM 913 O O . HIS A 1 114 ? 16.245 -9.092 -7.664 1.00 86.12 114 HIS A O 1
ATOM 919 N N . VAL A 1 115 ? 14.985 -9.231 -5.807 1.00 90.62 115 VAL A N 1
ATOM 920 C CA . VAL A 1 115 ? 15.351 -10.618 -5.473 1.00 90.62 115 VAL A CA 1
ATOM 921 C C . VAL A 1 115 ? 14.861 -11.603 -6.541 1.00 90.62 115 VAL A C 1
ATOM 923 O O . VAL A 1 115 ? 15.643 -12.412 -7.036 1.00 90.62 115 VAL A O 1
ATOM 926 N N . LEU A 1 116 ? 13.591 -11.523 -6.953 1.00 89.12 116 LEU A N 1
ATOM 927 C CA . LEU A 1 116 ? 12.993 -12.447 -7.928 1.00 89.12 116 LEU A CA 1
ATOM 928 C C . LEU A 1 116 ? 13.626 -12.328 -9.320 1.00 89.12 116 LEU A C 1
ATOM 930 O O . LEU A 1 116 ? 13.749 -13.320 -10.040 1.00 89.12 116 LEU A O 1
ATOM 934 N N . THR A 1 117 ? 14.072 -11.131 -9.703 1.00 89.69 117 THR A N 1
ATOM 935 C CA . THR A 1 117 ? 14.753 -10.907 -10.986 1.00 89.69 117 THR A CA 1
ATOM 936 C C . THR A 1 117 ? 16.249 -11.223 -10.941 1.00 89.69 117 THR A C 1
ATOM 938 O O . THR A 1 117 ? 16.935 -10.989 -11.936 1.00 89.69 117 THR A O 1
ATOM 941 N N . HIS A 1 118 ? 16.757 -11.778 -9.832 1.00 88.44 118 HIS A N 1
ATOM 942 C CA . HIS A 1 118 ? 18.180 -12.068 -9.622 1.00 88.44 118 HIS A CA 1
ATOM 943 C C . HIS A 1 118 ? 19.064 -10.835 -9.887 1.00 88.44 118 HIS A C 1
ATOM 945 O O . HIS A 1 118 ? 20.102 -10.925 -10.539 1.00 88.44 118 HIS A O 1
ATOM 951 N N . GLY A 1 119 ? 18.607 -9.660 -9.444 1.00 84.38 119 GLY A N 1
ATOM 952 C CA . GLY A 1 119 ? 19.322 -8.396 -9.617 1.00 84.38 119 GLY A CA 1
ATOM 953 C C . GLY A 1 119 ? 19.247 -7.777 -11.017 1.00 84.38 119 GLY A C 1
ATOM 954 O O . GLY A 1 119 ? 19.919 -6.780 -11.262 1.00 84.38 119 GLY A O 1
ATOM 955 N N . ARG A 1 120 ? 18.437 -8.315 -11.943 1.00 84.44 120 ARG A N 1
ATOM 956 C CA . ARG A 1 120 ? 18.267 -7.715 -13.282 1.00 84.44 120 ARG A CA 1
ATOM 957 C C . ARG A 1 120 ? 17.476 -6.408 -13.262 1.00 84.44 120 ARG A C 1
ATOM 959 O O . ARG A 1 120 ? 17.693 -5.571 -14.132 1.00 84.44 120 ARG A O 1
ATOM 966 N N . ARG A 1 121 ? 16.557 -6.228 -12.305 1.00 84.50 121 ARG A N 1
ATOM 967 C CA . ARG A 1 121 ? 15.852 -4.954 -12.096 1.00 84.50 121 ARG A CA 1
ATOM 968 C C . ARG A 1 121 ? 16.653 -4.089 -11.120 1.00 84.50 121 ARG A C 1
ATOM 970 O O . ARG A 1 121 ? 16.961 -4.532 -10.009 1.00 84.50 121 ARG A O 1
ATOM 977 N N . SER A 1 122 ? 16.992 -2.869 -11.537 1.00 86.12 122 SER A N 1
ATOM 978 C CA . SER A 1 122 ? 17.636 -1.874 -10.677 1.00 86.12 122 SER A CA 1
ATOM 979 C C . SER A 1 122 ? 16.663 -1.395 -9.609 1.00 86.12 122 SER A C 1
ATOM 981 O O . SER A 1 122 ? 15.502 -1.127 -9.905 1.00 86.12 122 SER A O 1
ATOM 983 N N . PHE A 1 123 ? 17.153 -1.266 -8.383 1.00 87.88 123 PHE A N 1
ATOM 984 C CA . PHE A 1 123 ? 16.391 -0.702 -7.279 1.00 87.88 123 PHE A CA 1
ATOM 985 C C . PHE A 1 123 ? 16.148 0.792 -7.533 1.00 87.88 123 PHE A C 1
ATOM 987 O O . PHE A 1 123 ? 17.108 1.563 -7.565 1.00 87.88 123 PHE A O 1
ATOM 994 N N . ASP A 1 124 ? 14.891 1.189 -7.745 1.00 89.38 124 ASP A N 1
ATOM 995 C CA . ASP A 1 124 ? 14.513 2.576 -8.030 1.00 89.38 124 ASP A CA 1
ATOM 996 C C . ASP A 1 124 ? 13.785 3.202 -6.822 1.00 89.38 124 ASP A C 1
ATOM 998 O O . ASP A 1 124 ? 12.619 2.889 -6.558 1.00 89.38 124 ASP A O 1
ATOM 1002 N N . PRO A 1 125 ? 14.433 4.123 -6.081 1.00 92.25 125 PRO A N 1
ATOM 1003 C CA . PRO A 1 125 ? 13.809 4.809 -4.950 1.00 92.25 125 PRO A CA 1
ATOM 1004 C C . PRO A 1 125 ? 12.539 5.582 -5.321 1.00 92.25 125 PRO A C 1
ATOM 1006 O O . PRO A 1 125 ? 11.686 5.819 -4.463 1.00 92.25 125 PRO A O 1
ATOM 1009 N N . TRP A 1 126 ? 12.395 5.987 -6.585 1.00 91.88 126 TRP A N 1
ATOM 1010 C CA . TRP A 1 126 ? 11.216 6.708 -7.042 1.00 91.88 126 TRP A CA 1
ATOM 1011 C C . TRP A 1 126 ? 9.979 5.805 -7.106 1.00 91.88 126 TRP A C 1
ATOM 1013 O O . TRP A 1 126 ? 8.882 6.266 -6.795 1.00 91.88 126 TRP A O 1
ATOM 1023 N N . ASP A 1 127 ? 10.140 4.512 -7.414 1.00 91.12 127 ASP A N 1
ATOM 1024 C CA . ASP A 1 127 ? 9.029 3.549 -7.351 1.00 91.12 127 ASP A CA 1
ATOM 1025 C C . ASP A 1 127 ? 8.553 3.341 -5.916 1.00 91.12 127 ASP A C 1
ATOM 1027 O O . ASP A 1 127 ? 7.352 3.389 -5.640 1.00 91.12 127 ASP A O 1
ATOM 1031 N N . MET A 1 128 ? 9.491 3.223 -4.973 1.00 92.44 128 MET A N 1
ATOM 1032 C CA . MET A 1 128 ? 9.163 3.133 -3.549 1.00 92.44 128 MET A CA 1
ATOM 1033 C C . MET A 1 128 ? 8.385 4.361 -3.075 1.00 92.44 128 MET A C 1
ATOM 1035 O O . MET A 1 128 ? 7.397 4.225 -2.351 1.00 92.44 128 MET A O 1
ATOM 1039 N N . LEU A 1 129 ? 8.807 5.559 -3.499 1.00 94.38 129 LEU A N 1
ATOM 1040 C CA . LEU A 1 129 ? 8.122 6.798 -3.152 1.00 94.38 129 LEU A CA 1
ATOM 1041 C C . LEU A 1 129 ? 6.713 6.841 -3.750 1.00 94.38 129 LEU A C 1
ATOM 1043 O O . LEU A 1 129 ? 5.769 7.169 -3.034 1.00 94.38 129 LEU A O 1
ATOM 1047 N N . CYS A 1 130 ? 6.537 6.474 -5.022 1.00 94.69 130 CYS A N 1
ATOM 1048 C CA . CYS A 1 130 ? 5.217 6.411 -5.651 1.00 94.69 130 CYS A CA 1
ATOM 1049 C C . CYS A 1 130 ? 4.289 5.405 -4.952 1.00 94.69 130 CYS A C 1
ATOM 1051 O O . CYS A 1 130 ? 3.135 5.739 -4.674 1.00 94.69 130 CYS A O 1
ATOM 1053 N N . ASN A 1 131 ? 4.796 4.221 -4.598 1.00 94.62 131 ASN A N 1
ATOM 1054 C CA . ASN A 1 131 ? 4.056 3.202 -3.849 1.00 94.62 131 ASN A CA 1
ATOM 1055 C C . ASN A 1 131 ? 3.642 3.718 -2.457 1.00 94.62 131 ASN A C 1
ATOM 1057 O O . ASN A 1 131 ? 2.497 3.538 -2.025 1.00 94.62 131 ASN A O 1
ATOM 1061 N N . ALA A 1 132 ? 4.557 4.396 -1.756 1.00 95.25 132 ALA A N 1
ATOM 1062 C CA . ALA A 1 132 ? 4.308 4.974 -0.438 1.00 95.25 132 ALA A CA 1
ATOM 1063 C C . ALA A 1 132 ? 3.276 6.110 -0.501 1.00 95.25 132 ALA A C 1
ATOM 1065 O O . ALA A 1 132 ? 2.334 6.130 0.292 1.00 95.25 132 ALA A O 1
ATOM 1066 N N . LEU A 1 133 ? 3.408 7.021 -1.471 1.00 97.00 133 LEU A N 1
ATOM 1067 C CA . LEU A 1 133 ? 2.459 8.111 -1.700 1.00 97.00 133 LEU A CA 1
ATOM 1068 C C . LEU A 1 133 ? 1.069 7.580 -2.052 1.00 97.00 133 LEU A C 1
ATOM 1070 O O . LEU A 1 133 ? 0.095 8.002 -1.432 1.00 97.00 133 LEU A O 1
ATOM 1074 N N . GLY A 1 134 ? 0.981 6.613 -2.970 1.00 96.56 134 GLY A N 1
ATOM 1075 C CA . GLY A 1 134 ? -0.276 5.951 -3.316 1.00 96.56 134 GLY A CA 1
ATOM 1076 C C . GLY A 1 134 ? -0.933 5.340 -2.082 1.00 96.56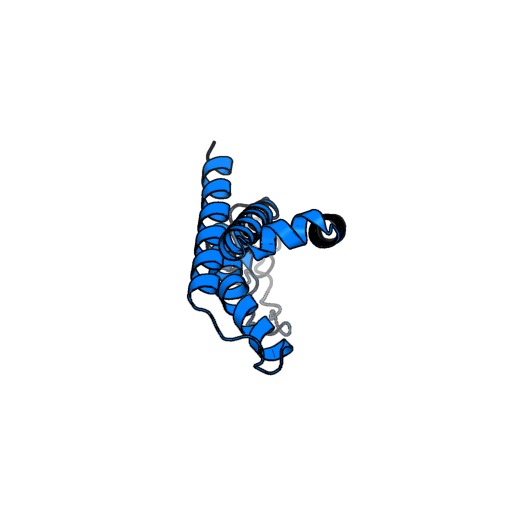 134 GLY A C 1
ATOM 1077 O O . GLY A 1 134 ? -2.085 5.645 -1.768 1.00 96.56 134 GLY A O 1
ATOM 1078 N N . SER A 1 135 ? -0.158 4.580 -1.302 1.00 96.69 135 SER A N 1
ATOM 1079 C CA . SER A 1 135 ? -0.623 3.964 -0.058 1.00 96.69 135 SER A CA 1
ATOM 1080 C C . SER A 1 135 ? -1.166 4.993 0.937 1.00 96.69 135 SER A C 1
ATOM 1082 O O . SER A 1 135 ? -2.273 4.820 1.450 1.00 96.69 135 SER A O 1
ATOM 1084 N N . CYS A 1 136 ? -0.435 6.084 1.180 1.00 97.62 136 CYS A N 1
ATOM 1085 C CA . CYS A 1 136 ? -0.860 7.173 2.060 1.00 97.62 136 CYS A CA 1
ATOM 1086 C C . CYS A 1 136 ? -2.157 7.832 1.577 1.00 97.62 136 CYS A C 1
ATOM 1088 O O . CYS A 1 136 ? -3.068 8.051 2.379 1.00 97.62 136 CYS A O 1
ATOM 1090 N N . THR A 1 137 ? -2.274 8.111 0.276 1.00 98.12 137 THR A N 1
ATOM 1091 C CA . THR A 1 137 ? -3.486 8.697 -0.308 1.00 98.12 137 THR A CA 1
ATOM 1092 C C . THR A 1 137 ? -4.688 7.768 -0.149 1.00 98.12 137 THR A C 1
ATOM 1094 O O . THR A 1 137 ? -5.744 8.226 0.284 1.00 98.12 137 THR A O 1
ATOM 1097 N N . GLY A 1 138 ? -4.547 6.468 -0.418 1.00 97.44 138 GLY A N 1
ATOM 1098 C CA . GLY A 1 138 ? -5.643 5.507 -0.254 1.00 97.44 138 GLY A CA 1
ATOM 1099 C C . GLY A 1 138 ? -6.119 5.375 1.198 1.00 97.44 138 GLY A C 1
ATOM 1100 O O . GLY A 1 138 ? -7.326 5.383 1.461 1.00 97.44 138 GLY A O 1
ATOM 1101 N N . ILE A 1 139 ? -5.187 5.364 2.159 1.00 97.31 139 ILE A N 1
ATOM 1102 C CA . ILE A 1 139 ? -5.507 5.362 3.597 1.00 97.31 139 ILE A CA 1
ATOM 1103 C C . ILE A 1 139 ? -6.224 6.658 3.992 1.00 97.31 139 ILE A C 1
ATOM 1105 O O . ILE A 1 139 ? -7.227 6.610 4.706 1.00 97.31 139 ILE A O 1
ATOM 1109 N N . LEU A 1 140 ? -5.751 7.812 3.512 1.00 97.81 140 LEU A N 1
ATOM 1110 C CA . LEU A 1 140 ? -6.370 9.108 3.784 1.00 97.81 140 LEU A CA 1
ATOM 1111 C C . LEU A 1 140 ? -7.792 9.190 3.214 1.00 97.81 140 LEU A C 1
ATOM 1113 O O . LEU A 1 140 ? -8.700 9.642 3.910 1.00 97.81 140 LEU A O 1
ATOM 1117 N N . ILE A 1 141 ? -8.007 8.720 1.982 1.00 97.56 141 ILE A N 1
ATOM 1118 C CA . ILE A 1 141 ? -9.340 8.652 1.369 1.00 97.56 141 ILE A CA 1
ATOM 1119 C C . ILE A 1 141 ? -10.264 7.780 2.222 1.00 97.56 141 ILE A C 1
ATOM 1121 O O . ILE A 1 141 ? -11.386 8.191 2.517 1.00 97.56 141 ILE A O 1
ATOM 1125 N N . ALA A 1 142 ? -9.799 6.604 2.660 1.00 96.31 142 ALA A N 1
ATOM 1126 C CA . ALA A 1 142 ? -10.586 5.725 3.522 1.00 96.31 142 ALA A CA 1
ATOM 1127 C C . ALA A 1 142 ? -10.933 6.399 4.860 1.00 96.31 142 ALA A C 1
ATOM 1129 O O . ALA A 1 142 ? -12.078 6.332 5.302 1.00 96.31 142 ALA A O 1
ATOM 1130 N N . TYR A 1 143 ? -9.971 7.094 5.472 1.00 96.31 143 TYR A N 1
ATOM 1131 C CA . TYR A 1 143 ? -10.171 7.847 6.709 1.00 96.31 143 TYR A CA 1
ATOM 1132 C C . TYR A 1 143 ? -11.221 8.954 6.555 1.00 96.31 143 TYR A C 1
ATOM 1134 O O . TYR A 1 143 ? -12.136 9.053 7.368 1.00 96.31 143 TYR A O 1
ATOM 1142 N N . VAL A 1 144 ? -11.109 9.780 5.509 1.00 96.88 144 VAL A N 1
ATOM 1143 C CA . VAL A 1 144 ? -12.060 10.872 5.246 1.00 96.88 144 VAL A CA 1
ATOM 1144 C C . VAL A 1 144 ? -13.452 10.320 4.949 1.00 96.88 144 VAL A C 1
ATOM 1146 O O . VAL A 1 144 ? -14.433 10.870 5.441 1.00 96.88 144 VAL A O 1
ATOM 1149 N N . TYR A 1 145 ? -13.541 9.235 4.176 1.00 95.94 145 TYR A N 1
ATOM 1150 C CA . TYR A 1 145 ? -14.810 8.601 3.827 1.00 95.94 145 TYR A CA 1
ATOM 1151 C C . TYR A 1 145 ? -15.542 8.043 5.051 1.00 95.94 145 TYR A C 1
ATOM 1153 O O . TYR A 1 145 ? -16.744 8.218 5.159 1.00 95.94 145 TYR A O 1
ATOM 1161 N N . GLU A 1 146 ? -14.834 7.407 5.986 1.00 93.88 146 GLU A N 1
ATOM 1162 C CA . GLU A 1 146 ? -15.437 6.846 7.206 1.00 93.88 146 GLU A CA 1
ATOM 1163 C C . GLU A 1 146 ? -15.768 7.888 8.278 1.00 93.88 146 GLU A C 1
ATOM 1165 O O . GLU A 1 146 ? -16.466 7.581 9.242 1.00 93.88 146 GLU A O 1
ATOM 1170 N N . ARG A 1 147 ? -15.227 9.104 8.153 1.00 91.38 147 ARG A N 1
ATOM 1171 C CA . ARG A 1 147 ? -15.521 10.213 9.067 1.00 91.38 147 ARG A CA 1
ATOM 1172 C C . ARG A 1 147 ? -16.776 10.993 8.666 1.00 91.38 147 ARG A C 1
ATOM 1174 O O . ARG A 1 147 ? -17.224 11.822 9.455 1.00 91.38 147 ARG A O 1
ATOM 1181 N N . ARG A 1 148 ? -17.267 10.783 7.444 1.00 83.25 148 ARG A N 1
ATOM 1182 C CA . ARG A 1 148 ? -18.547 11.297 6.949 1.00 83.25 148 ARG A CA 1
ATOM 1183 C C . ARG A 1 148 ? -19.660 10.322 7.299 1.00 83.25 148 ARG A C 1
ATOM 1185 O O . ARG A 1 148 ? -20.754 10.829 7.611 1.00 83.25 148 ARG A O 1
#

Sequence (148 aa):
MLLHCWRCRWRCCFFGLTSSERFKFLTATHDKAAHFTVFLVESWLFVRVFVHRSVQLWPLWAPYRAVPEGPEVIDLETGDVQAPVGRTVHVNKYAMAGVVCVVGAAIGSEYAQHVLTHGRRSFDPWDMLCNALGSCTGILIAYVYERR

Organism: Maudiozyma humilis (NCBI:txid51915)

pLDDT: mean 78.09, std 17.5, range [39.09, 98.12]

Radius of gyration: 20.83 Å; chains: 1; bounding box: 41×33×68 Å